Protein AF-A0A1C5FWN5-F1 (afdb_monomer_lite)

Foldseek 3Di:
DCLVVQNDLVVVCVVVVHDSVVVVVVVVVVCVVVVHDCVDSVVSVVVVCVVVPD

pLDDT: mean 95.0, std 4.71, range [67.19, 98.19]

Sequence (54 aa):
MWLSLHGSWDRTAVALEVHRNTVRQRIARAEALLDVDLGDADVRMELWFALKWA

Secondary structure (DSSP, 8-state):
-TGGGTT-HHHHHHHTTS-HHHHHHHHHHHHHHHTS-TTSHHHHHHHHHHHHH-

Radius of gyration: 10.92 Å; chains: 1; bounding box: 29×20×24 Å

Structure (mmCIF, N/CA/C/O backbone):
data_AF-A0A1C5FWN5-F1
#
_entry.id   AF-A0A1C5FWN5-F1
#
loop_
_atom_site.group_PDB
_atom_site.id
_atom_site.type_symbol
_atom_site.label_atom_id
_atom_site.label_alt_id
_atom_site.label_comp_id
_atom_site.label_asym_id
_atom_site.label_entity_id
_atom_site.label_seq_id
_atom_site.pdbx_PDB_ins_code
_atom_site.Cartn_x
_atom_site.Cartn_y
_atom_site.Cartn_z
_atom_site.occupancy
_atom_site.B_iso_or_equiv
_atom_site.auth_seq_id
_atom_site.auth_comp_id
_atom_site.auth_asym_id
_atom_site.auth_atom_id
_atom_site.pdbx_PDB_model_num
ATOM 1 N N . MET A 1 1 ? -3.792 -5.179 -7.725 1.00 83.44 1 MET A N 1
ATOM 2 C CA . MET A 1 1 ? -2.626 -6.022 -8.072 1.00 83.44 1 MET A CA 1
ATOM 3 C C . MET A 1 1 ? -1.770 -6.370 -6.854 1.00 83.44 1 MET A C 1
ATOM 5 O O . MET A 1 1 ? -1.636 -7.551 -6.590 1.00 83.44 1 MET A O 1
ATOM 9 N N . TRP A 1 2 ? -1.246 -5.407 -6.078 1.00 94.62 2 TRP A N 1
ATOM 10 C CA . TRP A 1 2 ? -0.398 -5.706 -4.904 1.00 94.62 2 TRP A CA 1
ATOM 11 C C . TRP A 1 2 ? -1.066 -6.587 -3.831 1.00 94.62 2 TRP A C 1
ATOM 13 O O . TRP A 1 2 ? -0.497 -7.602 -3.431 1.00 94.62 2 TRP A O 1
ATOM 23 N N . LEU A 1 3 ? -2.305 -6.265 -3.435 1.00 93.12 3 LEU A N 1
ATOM 24 C CA . LEU A 1 3 ? -3.090 -7.089 -2.500 1.00 93.12 3 LEU A CA 1
ATOM 25 C C . LEU A 1 3 ? -3.312 -8.512 -3.039 1.00 93.12 3 LEU A C 1
ATOM 27 O O . LEU A 1 3 ? -3.138 -9.492 -2.324 1.00 93.12 3 LEU A O 1
ATOM 31 N N . SER A 1 4 ? -3.583 -8.631 -4.340 1.00 91.38 4 SER A N 1
ATOM 32 C CA . SER A 1 4 ? -3.748 -9.912 -5.044 1.00 91.38 4 SER A CA 1
ATOM 33 C C . SER A 1 4 ? -2.463 -10.746 -5.115 1.00 91.38 4 SER A C 1
ATOM 35 O O . SER A 1 4 ? -2.527 -11.933 -5.399 1.00 91.38 4 SER A O 1
ATOM 37 N N . LEU A 1 5 ? -1.300 -10.130 -4.878 1.00 94.06 5 LEU A N 1
ATOM 38 C CA . LEU A 1 5 ? 0.016 -10.776 -4.841 1.00 94.06 5 LEU A CA 1
ATOM 39 C C . LEU A 1 5 ? 0.544 -10.922 -3.403 1.00 94.06 5 LEU A C 1
ATOM 41 O O . LEU A 1 5 ? 1.753 -11.102 -3.199 1.00 94.06 5 LEU A O 1
ATOM 45 N N . HIS A 1 6 ? -0.362 -10.874 -2.420 1.00 91.38 6 HIS A N 1
ATOM 46 C CA . HIS A 1 6 ? -0.105 -11.065 -0.990 1.00 91.38 6 HIS A CA 1
ATOM 47 C C . HIS A 1 6 ? 0.937 -10.101 -0.419 1.00 91.38 6 HIS A C 1
ATOM 49 O O . HIS A 1 6 ? 1.831 -10.499 0.322 1.00 91.38 6 HIS A O 1
ATOM 55 N N . GLY A 1 7 ? 0.881 -8.832 -0.818 1.00 92.31 7 GLY A N 1
ATOM 56 C CA . GLY A 1 7 ? 1.777 -7.818 -0.270 1.00 92.31 7 GLY A CA 1
ATOM 57 C C . GLY A 1 7 ? 3.203 -7.840 -0.841 1.00 92.31 7 GLY A C 1
ATOM 58 O O . GLY A 1 7 ? 4.062 -7.074 -0.407 1.00 92.31 7 GLY A O 1
ATOM 59 N N . SER A 1 8 ? 3.488 -8.693 -1.830 1.00 95.31 8 SER A N 1
ATOM 60 C CA . SER A 1 8 ? 4.837 -8.814 -2.388 1.00 95.31 8 SER A CA 1
ATOM 61 C C . SER A 1 8 ? 5.201 -7.617 -3.268 1.00 95.31 8 SER A C 1
ATOM 63 O O . SER A 1 8 ? 4.638 -7.430 -4.352 1.00 95.31 8 SER A O 1
ATOM 65 N N . TRP A 1 9 ? 6.199 -6.842 -2.835 1.00 95.50 9 TRP A N 1
ATOM 66 C CA . TRP A 1 9 ? 6.766 -5.737 -3.614 1.00 95.50 9 TRP A CA 1
ATOM 67 C C . TRP A 1 9 ? 7.340 -6.214 -4.943 1.00 95.50 9 TRP A C 1
ATOM 69 O O . TRP A 1 9 ? 7.010 -5.654 -5.983 1.00 95.50 9 TRP A O 1
ATOM 79 N N . ASP A 1 10 ? 8.155 -7.268 -4.911 1.00 96.81 10 ASP A N 1
ATOM 80 C CA . ASP A 1 10 ? 8.913 -7.716 -6.077 1.00 96.81 10 ASP A CA 1
ATOM 81 C C . ASP A 1 10 ? 8.005 -8.386 -7.116 1.00 96.81 10 ASP A C 1
ATOM 83 O O . ASP A 1 10 ? 8.091 -8.063 -8.299 1.00 96.81 10 ASP A O 1
ATOM 87 N N . ARG A 1 11 ? 7.042 -9.224 -6.696 1.00 97.44 11 ARG A N 1
ATOM 88 C CA . ARG A 1 11 ? 6.065 -9.804 -7.638 1.00 97.44 11 ARG A CA 1
ATOM 89 C C . ARG A 1 11 ? 5.178 -8.736 -8.269 1.00 97.44 11 ARG A C 1
ATOM 91 O O . ARG A 1 11 ? 4.872 -8.820 -9.453 1.00 97.44 11 ARG A O 1
ATOM 98 N N . THR A 1 12 ? 4.784 -7.725 -7.497 1.00 97.62 12 THR A N 1
ATOM 99 C CA . THR A 1 12 ? 3.995 -6.602 -8.024 1.00 97.62 12 THR A CA 1
ATOM 100 C C . THR A 1 12 ? 4.810 -5.757 -8.996 1.00 97.62 12 THR A C 1
ATOM 102 O O . THR A 1 12 ? 4.279 -5.324 -10.011 1.00 97.62 12 THR A O 1
ATOM 105 N N . ALA A 1 13 ? 6.092 -5.536 -8.702 1.00 98.06 13 ALA A N 1
ATOM 106 C CA . ALA A 1 13 ? 7.008 -4.788 -9.553 1.00 98.06 13 ALA A CA 1
ATOM 107 C C . ALA A 1 13 ? 7.177 -5.464 -10.919 1.00 98.06 13 ALA A C 1
ATOM 109 O O . ALA A 1 13 ? 7.002 -4.809 -11.942 1.00 98.06 13 ALA A O 1
ATOM 110 N N . VAL A 1 14 ? 7.406 -6.783 -10.926 1.00 98.06 14 VAL A N 1
ATOM 111 C CA . VAL A 1 14 ? 7.467 -7.594 -12.152 1.00 98.06 14 VAL A CA 1
ATOM 112 C C . VAL A 1 14 ? 6.152 -7.522 -12.925 1.00 98.06 14 VAL A C 1
ATOM 114 O O . VAL A 1 14 ? 6.161 -7.226 -14.112 1.00 98.06 14 VAL A O 1
ATOM 117 N N . ALA A 1 15 ? 5.017 -7.739 -12.256 1.00 97.50 15 ALA A N 1
ATOM 118 C CA . ALA A 1 15 ? 3.713 -7.769 -12.91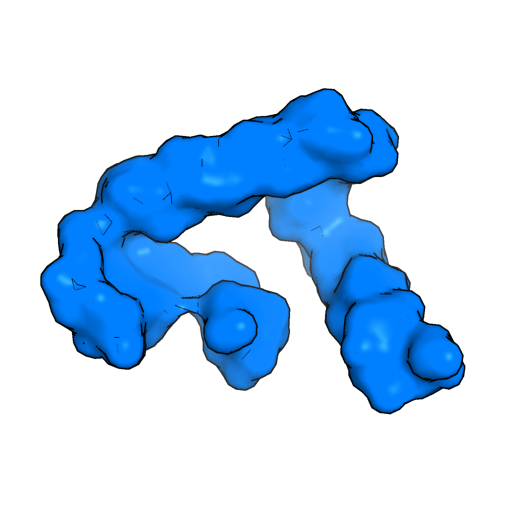5 1.00 97.50 15 ALA A CA 1
ATOM 119 C C . ALA A 1 15 ? 3.264 -6.406 -13.480 1.00 97.50 15 ALA A C 1
ATOM 121 O O . ALA A 1 15 ? 2.422 -6.367 -14.372 1.00 97.50 15 ALA A O 1
ATOM 122 N N . LEU A 1 16 ? 3.797 -5.298 -12.954 1.00 96.88 16 LEU A N 1
ATOM 123 C CA . LEU A 1 16 ? 3.541 -3.936 -13.433 1.00 96.88 16 LEU A CA 1
ATOM 124 C C . LEU A 1 16 ? 4.654 -3.381 -14.333 1.00 96.88 16 LEU A C 1
ATOM 126 O O . LEU A 1 16 ? 4.540 -2.231 -14.748 1.00 96.88 16 LEU A O 1
ATOM 130 N N . GLU A 1 17 ? 5.728 -4.138 -14.579 1.00 98.00 17 GLU A N 1
ATOM 131 C CA . GLU A 1 17 ? 6.921 -3.686 -15.314 1.00 98.00 17 GLU A CA 1
ATOM 132 C C . GLU A 1 17 ? 7.534 -2.387 -14.751 1.00 98.00 17 GLU A C 1
ATOM 134 O O . GLU A 1 17 ? 7.990 -1.501 -15.473 1.00 98.00 17 GLU A O 1
ATOM 139 N N . VAL A 1 18 ? 7.558 -2.258 -13.422 1.00 98.12 18 VAL A N 1
ATOM 140 C CA . VAL A 1 18 ? 8.160 -1.113 -12.718 1.00 98.12 18 VAL A CA 1
ATOM 141 C C . VAL A 1 18 ? 9.210 -1.573 -11.720 1.00 98.12 18 VAL A C 1
ATOM 143 O O . VAL A 1 18 ? 9.277 -2.734 -11.331 1.00 98.12 18 VAL A O 1
ATOM 146 N N . HIS A 1 19 ? 10.019 -0.639 -11.226 1.00 97.94 19 HIS A N 1
ATOM 147 C CA . HIS A 1 19 ? 10.947 -0.932 -10.142 1.00 97.94 19 HIS A CA 1
ATOM 148 C C . HIS A 1 19 ? 10.210 -1.112 -8.799 1.00 97.94 19 HIS A C 1
ATOM 150 O O . HIS A 1 19 ? 9.251 -0.398 -8.492 1.00 97.94 19 HIS A O 1
ATOM 156 N N . ARG A 1 20 ? 10.712 -1.997 -7.924 1.00 97.75 20 ARG A N 1
ATOM 157 C CA . ARG A 1 20 ? 10.134 -2.265 -6.587 1.00 97.75 20 ARG A CA 1
ATOM 158 C C . ARG A 1 20 ? 9.944 -1.017 -5.720 1.00 97.75 20 ARG A C 1
ATOM 160 O O . ARG A 1 20 ? 8.975 -0.923 -4.971 1.00 97.75 20 ARG A O 1
ATOM 167 N N . ASN A 1 21 ? 10.830 -0.026 -5.847 1.00 97.94 21 ASN A N 1
ATOM 168 C CA . ASN A 1 21 ? 10.709 1.230 -5.097 1.00 97.94 21 ASN A CA 1
ATOM 169 C C . ASN A 1 21 ? 9.503 2.062 -5.548 1.00 97.94 21 ASN A C 1
ATOM 171 O O . ASN A 1 21 ? 8.884 2.713 -4.713 1.00 97.94 21 ASN A O 1
ATOM 175 N N . THR A 1 22 ? 9.121 1.993 -6.825 1.00 98.19 22 THR A N 1
ATOM 176 C CA . THR A 1 22 ? 7.901 2.638 -7.322 1.00 98.19 22 THR A CA 1
ATOM 177 C C . THR A 1 22 ? 6.664 2.004 -6.691 1.00 98.19 22 THR A C 1
ATOM 179 O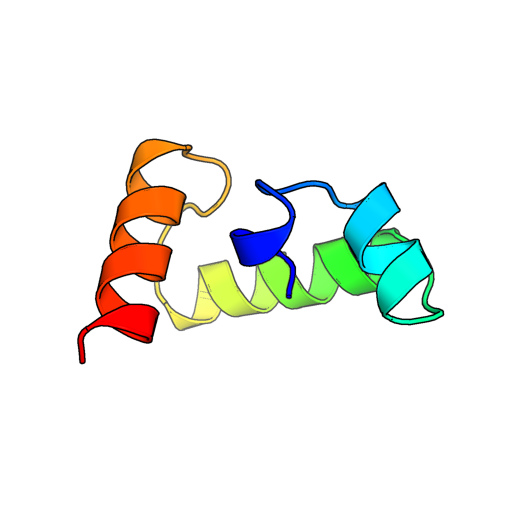 O . THR A 1 22 ? 5.750 2.720 -6.291 1.00 98.19 22 THR A O 1
ATOM 182 N N . VAL A 1 23 ? 6.644 0.675 -6.529 1.00 97.88 23 VAL A N 1
ATOM 183 C CA . VAL A 1 23 ? 5.557 -0.015 -5.813 1.00 97.88 23 VAL A CA 1
ATOM 184 C C . VAL A 1 23 ? 5.504 0.435 -4.353 1.00 97.88 23 VAL A C 1
ATOM 186 O O . VAL A 1 23 ? 4.441 0.839 -3.889 1.00 97.88 23 VAL A O 1
ATOM 189 N N . ARG A 1 24 ? 6.648 0.443 -3.653 1.00 97.44 24 ARG A N 1
ATOM 190 C CA . ARG A 1 24 ? 6.733 0.907 -2.256 1.00 97.44 24 ARG A CA 1
ATOM 191 C C . ARG A 1 24 ? 6.215 2.335 -2.087 1.00 97.44 24 ARG A C 1
ATOM 193 O O . ARG A 1 24 ? 5.417 2.580 -1.197 1.00 97.44 24 ARG A O 1
ATOM 200 N N . GLN A 1 25 ? 6.617 3.261 -2.957 1.00 97.94 25 GLN A N 1
ATOM 201 C CA . GLN A 1 25 ? 6.157 4.655 -2.909 1.00 97.94 25 GLN A CA 1
ATOM 202 C C . GLN A 1 25 ? 4.650 4.781 -3.152 1.00 97.94 25 GLN A C 1
ATOM 204 O O . GLN A 1 25 ? 3.980 5.558 -2.478 1.00 97.94 25 GLN A O 1
ATOM 209 N N . ARG A 1 26 ? 4.101 4.020 -4.107 1.00 97.31 26 ARG A N 1
ATOM 210 C CA . ARG A 1 26 ? 2.657 4.022 -4.385 1.00 97.31 26 ARG A CA 1
ATOM 211 C C . ARG A 1 26 ? 1.850 3.489 -3.206 1.00 97.31 26 ARG A C 1
ATOM 213 O O . ARG A 1 26 ? 0.790 4.033 -2.925 1.00 97.31 26 ARG A O 1
ATOM 220 N N . ILE A 1 27 ? 2.349 2.459 -2.525 1.00 97.00 27 ILE A N 1
ATOM 221 C CA . ILE A 1 27 ? 1.655 1.871 -1.377 1.00 97.00 27 ILE A CA 1
ATOM 222 C C . ILE A 1 27 ? 1.806 2.742 -0.128 1.00 97.00 27 ILE A C 1
ATOM 224 O O . ILE A 1 27 ? 0.793 3.009 0.500 1.00 97.00 27 ILE A O 1
ATOM 228 N N . ALA A 1 28 ? 2.973 3.345 0.117 1.00 96.88 28 ALA A N 1
ATOM 229 C CA . ALA A 1 28 ? 3.133 4.367 1.160 1.00 96.88 28 ALA A CA 1
ATOM 230 C C . ALA A 1 28 ? 2.203 5.575 0.950 1.00 96.88 28 ALA A C 1
ATOM 232 O O . ALA A 1 28 ? 1.643 6.132 1.890 1.00 96.88 28 ALA A O 1
ATOM 233 N N . ARG A 1 29 ? 1.989 5.977 -0.309 1.00 97.88 29 ARG A N 1
ATOM 234 C CA . ARG A 1 29 ? 1.002 7.012 -0.635 1.00 97.88 29 ARG A CA 1
ATOM 235 C C . ARG A 1 29 ? -0.430 6.555 -0.344 1.00 97.88 29 ARG A C 1
ATOM 237 O O . ARG A 1 29 ? -1.233 7.377 0.076 1.00 97.88 29 ARG A O 1
ATOM 244 N N . ALA A 1 30 ? -0.762 5.289 -0.596 1.00 96.81 30 ALA A N 1
ATOM 245 C CA . ALA A 1 30 ? -2.083 4.744 -0.295 1.00 96.81 30 ALA A CA 1
ATOM 246 C C . ALA A 1 30 ? -2.327 4.641 1.220 1.00 96.81 30 ALA A C 1
ATOM 248 O O . ALA A 1 30 ? -3.389 5.058 1.661 1.00 96.81 30 ALA A O 1
ATOM 249 N N . GLU A 1 31 ? -1.339 4.181 1.997 1.00 97.25 31 GLU A N 1
ATOM 250 C CA . GLU A 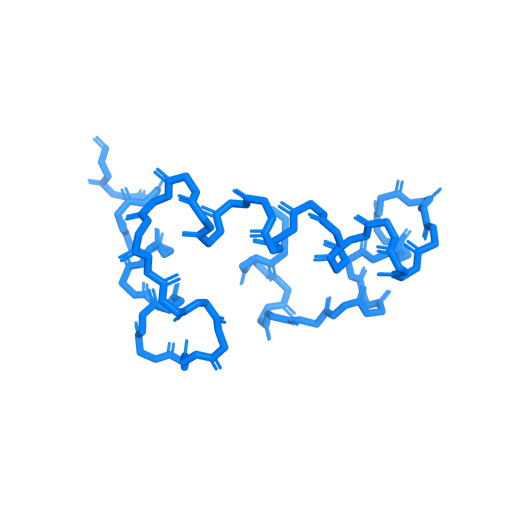1 31 ? -1.352 4.193 3.473 1.00 97.25 31 GLU A CA 1
ATOM 251 C C . GLU A 1 31 ? -1.699 5.586 4.002 1.00 97.25 31 GLU A C 1
ATOM 253 O O . GLU A 1 31 ? -2.670 5.750 4.732 1.00 97.25 31 GLU A O 1
ATOM 258 N N . ALA A 1 32 ? -0.978 6.610 3.536 1.00 97.88 32 ALA A N 1
ATOM 259 C CA . ALA A 1 32 ? -1.199 7.989 3.963 1.00 97.88 32 ALA A CA 1
ATOM 260 C C . ALA A 1 32 ? -2.575 8.555 3.566 1.00 97.88 32 ALA A C 1
ATOM 262 O O . ALA A 1 32 ? -3.119 9.395 4.272 1.00 97.88 32 ALA A O 1
ATOM 263 N N . LEU A 1 33 ? -3.130 8.141 2.422 1.00 98.12 33 LEU A N 1
ATOM 264 C CA . LEU A 1 33 ? -4.446 8.605 1.965 1.00 98.12 33 LEU A CA 1
ATOM 265 C C . LEU A 1 33 ? -5.604 7.912 2.685 1.00 98.12 33 LEU A C 1
ATOM 267 O O . LEU A 1 33 ? -6.680 8.493 2.792 1.00 98.12 33 LEU A O 1
ATOM 271 N N . LEU A 1 34 ? -5.396 6.668 3.109 1.00 96.31 34 LEU A N 1
ATOM 272 C CA . LEU A 1 34 ? -6.395 5.858 3.798 1.00 96.31 34 LEU A CA 1
ATOM 273 C C . LEU A 1 34 ? -6.305 5.989 5.324 1.00 96.31 34 LEU A C 1
ATOM 275 O O . LEU A 1 34 ? -7.237 5.571 5.997 1.00 96.31 34 LEU A O 1
ATOM 279 N N . ASP A 1 35 ? -5.218 6.571 5.840 1.00 97.19 35 ASP A N 1
ATOM 280 C CA . ASP A 1 35 ? -4.892 6.653 7.269 1.00 97.19 35 ASP A CA 1
ATOM 281 C C . ASP A 1 35 ? -4.847 5.268 7.941 1.00 97.19 35 ASP A C 1
ATOM 283 O O . ASP A 1 35 ? -5.399 5.038 9.014 1.00 97.19 35 ASP A O 1
ATOM 287 N N . VAL A 1 36 ? -4.205 4.309 7.262 1.00 96.50 36 VAL A N 1
ATOM 288 C CA . VAL A 1 36 ? -4.055 2.924 7.736 1.00 96.50 36 VAL A CA 1
ATOM 289 C C . VAL A 1 36 ? -2.631 2.411 7.535 1.00 96.50 36 VAL A C 1
ATOM 291 O O . VAL A 1 36 ? -1.919 2.852 6.631 1.00 96.50 36 VAL A O 1
ATOM 294 N N . ASP A 1 37 ? -2.236 1.423 8.340 1.00 95.81 37 ASP A N 1
ATOM 295 C CA . ASP A 1 37 ? -0.965 0.708 8.197 1.00 95.81 37 ASP A CA 1
ATOM 296 C C . ASP A 1 37 ? -1.131 -0.512 7.275 1.00 95.81 37 ASP A C 1
ATOM 298 O O . ASP A 1 37 ? -1.623 -1.561 7.689 1.00 95.81 37 ASP A O 1
ATOM 302 N N . LEU A 1 38 ? -0.711 -0.407 6.009 1.00 95.56 38 LEU A N 1
ATOM 303 C CA . LEU A 1 38 ? -0.728 -1.538 5.073 1.00 95.56 38 LEU A CA 1
ATOM 304 C C . LEU A 1 38 ? 0.486 -2.468 5.264 1.00 95.56 38 LEU A C 1
ATOM 306 O O . LEU A 1 38 ? 0.591 -3.492 4.575 1.00 95.56 38 LEU A O 1
ATOM 310 N N . GLY A 1 39 ? 1.386 -2.174 6.205 1.00 92.81 39 GLY A N 1
ATOM 311 C CA . GLY A 1 39 ? 2.383 -3.097 6.739 1.00 92.81 39 GLY A CA 1
ATOM 312 C C . GLY A 1 39 ? 1.761 -4.214 7.580 1.00 92.81 39 GLY A C 1
ATOM 313 O O . GLY A 1 39 ? 2.262 -5.347 7.546 1.00 92.81 39 GLY A O 1
ATOM 314 N N . ASP A 1 40 ? 0.617 -3.954 8.210 1.00 95.00 40 ASP A N 1
ATOM 315 C CA . ASP A 1 40 ? -0.165 -4.948 8.942 1.00 95.00 40 ASP A CA 1
ATOM 316 C C . ASP A 1 40 ? -0.886 -5.914 7.977 1.00 95.00 40 ASP A C 1
ATOM 318 O O . ASP A 1 40 ? -1.476 -5.528 6.963 1.00 95.00 40 ASP A O 1
ATOM 322 N N . ALA A 1 41 ? -0.793 -7.214 8.257 1.00 92.50 41 ALA A N 1
ATOM 323 C CA . AL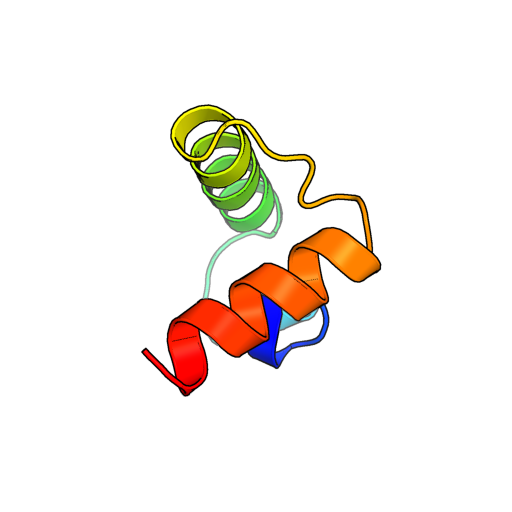A A 1 41 ? -1.451 -8.241 7.463 1.00 92.50 41 ALA A CA 1
ATOM 324 C C . ALA A 1 41 ? -2.976 -8.208 7.591 1.00 92.50 41 ALA A C 1
ATOM 326 O O . ALA A 1 41 ? -3.650 -8.433 6.582 1.00 92.50 41 ALA A O 1
ATOM 327 N N . ASP A 1 42 ? -3.498 -7.893 8.773 1.00 95.19 42 ASP A N 1
ATOM 328 C CA . ASP A 1 42 ? -4.932 -7.874 9.038 1.00 95.19 42 ASP A CA 1
ATOM 329 C C . ASP A 1 42 ? -5.579 -6.682 8.324 1.00 95.19 42 ASP A C 1
ATOM 331 O O . ASP A 1 42 ? -6.521 -6.863 7.552 1.00 95.19 42 ASP A O 1
ATOM 335 N N . VAL A 1 43 ? -4.969 -5.496 8.411 1.00 96.25 43 VAL A N 1
ATOM 336 C CA . VAL A 1 43 ? -5.409 -4.293 7.678 1.00 96.25 43 VAL A CA 1
ATOM 337 C C . VAL A 1 43 ? -5.391 -4.514 6.160 1.00 96.25 43 VAL A C 1
ATOM 339 O O . VAL A 1 43 ? -6.331 -4.140 5.452 1.00 96.25 43 VAL A O 1
ATOM 342 N N . ARG A 1 44 ? -4.350 -5.164 5.614 1.00 95.81 44 ARG A N 1
ATOM 343 C CA . ARG A 1 44 ? -4.327 -5.524 4.182 1.00 95.81 44 ARG A CA 1
ATOM 344 C C . ARG A 1 44 ? -5.471 -6.456 3.804 1.00 95.81 44 ARG A C 1
ATOM 346 O O . ARG A 1 44 ? -6.021 -6.311 2.709 1.00 95.81 44 ARG A O 1
ATOM 353 N N . MET A 1 45 ? -5.777 -7.436 4.653 1.00 94.69 45 MET A N 1
ATOM 354 C CA . MET A 1 45 ? -6.873 -8.369 4.412 1.00 94.69 45 MET A CA 1
ATOM 355 C C . MET A 1 45 ? -8.214 -7.640 4.437 1.00 94.69 45 MET A C 1
ATOM 357 O O . MET A 1 45 ? -8.995 -7.813 3.504 1.00 94.69 45 MET A O 1
ATOM 361 N N . GLU A 1 46 ? -8.453 -6.774 5.418 1.00 94.75 46 GLU A N 1
ATOM 362 C CA . GLU A 1 46 ? -9.655 -5.937 5.488 1.00 94.75 46 GLU A CA 1
ATOM 363 C C . GLU A 1 46 ? -9.815 -5.056 4.245 1.00 94.75 46 GLU A C 1
ATOM 365 O O . GLU A 1 46 ? -10.873 -5.072 3.613 1.00 94.75 46 GLU A O 1
ATOM 370 N N . LEU A 1 47 ? -8.753 -4.363 3.816 1.00 94.88 47 LEU A N 1
ATOM 371 C CA . LEU A 1 47 ? -8.785 -3.553 2.596 1.00 94.88 47 LEU A CA 1
ATOM 372 C C . LEU A 1 47 ? -9.070 -4.408 1.353 1.00 94.88 47 LEU A C 1
ATOM 374 O O . LEU A 1 47 ? -9.810 -3.993 0.460 1.00 94.88 47 LEU A O 1
ATOM 378 N N . TRP A 1 48 ? -8.492 -5.608 1.272 1.00 93.44 48 TRP A N 1
ATOM 379 C CA . TRP A 1 48 ? -8.786 -6.536 0.184 1.00 93.44 48 TRP A CA 1
ATOM 380 C C . TRP A 1 48 ? -10.256 -6.952 0.172 1.00 93.44 48 TRP A C 1
ATOM 382 O O . TRP A 1 48 ? -10.865 -6.945 -0.900 1.00 93.44 48 TRP A O 1
ATOM 392 N N . PHE A 1 49 ? -10.830 -7.269 1.337 1.00 93.94 49 PHE A N 1
ATOM 393 C CA . PHE A 1 49 ? -12.249 -7.586 1.459 1.00 93.94 49 PHE A CA 1
ATOM 394 C C . PHE A 1 49 ? -13.121 -6.397 1.038 1.00 93.94 49 PHE A C 1
ATOM 396 O O . PHE A 1 49 ? -13.992 -6.553 0.183 1.00 93.94 49 PHE A O 1
ATOM 403 N N . ALA A 1 50 ? -12.831 -5.199 1.545 1.00 94.62 50 ALA A N 1
ATOM 404 C CA . ALA A 1 50 ? -13.557 -3.984 1.190 1.00 94.62 50 ALA A CA 1
ATOM 405 C C . ALA A 1 50 ? -13.546 -3.726 -0.326 1.00 94.62 5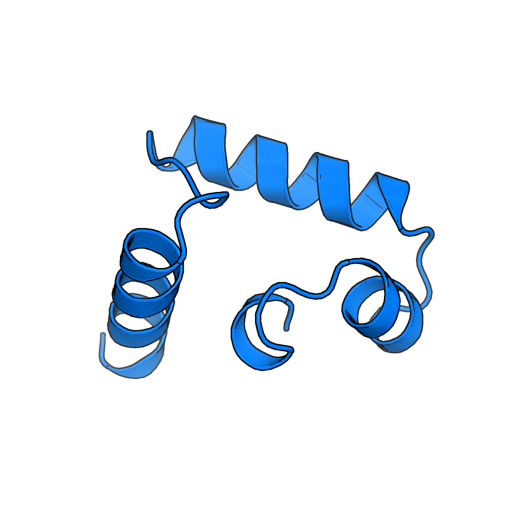0 ALA A C 1
ATOM 407 O O . ALA A 1 50 ? -14.581 -3.442 -0.907 1.00 94.62 50 ALA A O 1
ATOM 408 N N . LEU A 1 51 ? -12.409 -3.892 -1.007 1.00 93.06 51 LEU A N 1
ATOM 409 C CA . LEU A 1 51 ? -12.315 -3.671 -2.458 1.00 93.06 51 LEU A CA 1
ATOM 410 C C . LEU A 1 51 ? -12.957 -4.773 -3.313 1.00 93.06 5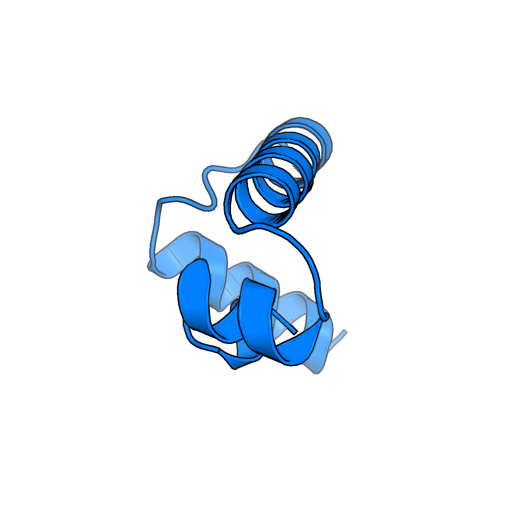1 LEU A C 1
ATOM 412 O O . LEU A 1 51 ? -13.206 -4.556 -4.499 1.00 93.06 51 LEU A O 1
ATOM 416 N N . LYS A 1 52 ? -13.136 -5.979 -2.768 1.00 92.19 52 LYS A N 1
ATOM 417 C CA . LYS A 1 52 ? -13.679 -7.134 -3.499 1.00 92.19 52 LYS A CA 1
ATOM 418 C C . LYS A 1 52 ? -15.178 -7.320 -3.332 1.00 92.19 52 LYS A C 1
ATOM 420 O O . LYS A 1 52 ? -15.783 -7.942 -4.203 1.00 92.19 52 LYS A O 1
ATOM 425 N N . TRP A 1 53 ? -15.730 -6.827 -2.230 1.00 88.25 53 TRP A N 1
ATOM 426 C CA . TRP A 1 53 ? -17.128 -7.019 -1.857 1.00 88.25 53 TRP A CA 1
ATOM 427 C C . TRP A 1 53 ? -17.870 -5.712 -1.527 1.00 88.25 53 TRP A C 1
ATOM 429 O O . TRP A 1 53 ? -18.999 -5.789 -1.045 1.00 88.25 53 TRP A O 1
ATOM 439 N N . ALA A 1 54 ? -17.275 -4.541 -1.789 1.00 67.19 54 ALA A N 1
ATOM 440 C CA . ALA A 1 54 ? -18.027 -3.291 -1.961 1.00 67.19 54 ALA A CA 1
ATOM 441 C C . ALA A 1 54 ? -18.714 -3.257 -3.331 1.00 67.19 54 ALA A C 1
ATOM 443 O O . ALA A 1 54 ? -19.844 -2.725 -3.391 1.00 67.19 54 ALA A O 1
#